Protein AF-A0A520KPM7-F1 (afdb_monomer_lite)

Secondary structure (DSSP, 8-state):
-HHHHHHHHHHHHHHHHHHHHHHHTT-EEE-TTSSS--EEESS-SHHHHHHHHHHHHHTT-HHHHHHHHHHHHHHHHHHHH---HHHHHHHHHGGGGG-----STTS-GGGHHHHHHHHHHHHHHHHHHS--STTHHHH-

Radius of gyration: 17.69 Å; chains: 1; bounding box: 40×23×51 Å

pLDDT: mean 89.56, std 5.64, range [66.75, 96.06]

Foldseek 3Di:
DVVVVVVVVVVVVVQVVVFVVLVVVVQWDFQPPDPDTDIGRVLRCLVVLVVVLVVCVVVVVPLVSVLSVQLSVVVVCCSVPPDDPVCLLQSQLVSQLPDDDDPDPPDDPVCVSVVSSNVRSCVSVVLVVQDRDPCSSVVD

Sequence (140 aa):
MLKLLCISVLLLAIDYIWIEESKRKKVVARDIHKPYEVFCPRIGALPNSLILSLALISAGMGKEALISLYLLFIGLFDDVAGLKNMEKVLLAGIPFLIIEGHPVLFVPAFLFPVISFLFGSFSSNATNTLAGYNGLETGL

Structure (mmCIF, N/CA/C/O backbone):
data_AF-A0A520KPM7-F1
#
_entry.id   AF-A0A520KPM7-F1
#
loop_
_atom_site.group_PDB
_atom_site.id
_atom_site.type_symbol
_atom_site.label_atom_id
_atom_site.label_alt_id
_atom_site.label_comp_id
_atom_site.label_asym_id
_atom_site.label_ent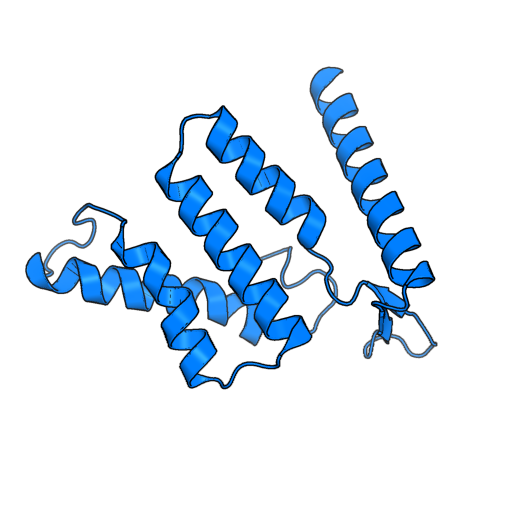ity_id
_atom_site.label_seq_id
_atom_site.pdbx_PDB_ins_code
_atom_site.Cartn_x
_atom_site.Cartn_y
_atom_site.Cartn_z
_atom_site.occupancy
_atom_site.B_iso_or_equiv
_atom_site.auth_seq_id
_atom_site.auth_comp_id
_atom_site.auth_asym_id
_atom_site.auth_atom_id
_atom_site.pdbx_PDB_model_num
ATOM 1 N N . MET A 1 1 ? 23.554 -10.041 13.834 1.00 70.94 1 MET A N 1
ATOM 2 C CA . MET A 1 1 ? 22.528 -10.352 14.854 1.00 70.94 1 MET A CA 1
ATOM 3 C C . MET A 1 1 ? 21.997 -9.098 15.551 1.00 70.94 1 MET A C 1
ATOM 5 O O . MET A 1 1 ? 20.814 -8.832 15.419 1.00 70.94 1 MET A O 1
ATOM 9 N N . LEU A 1 2 ? 22.844 -8.270 16.183 1.00 84.12 2 LEU A N 1
ATOM 10 C CA . LEU A 1 2 ? 22.408 -7.049 16.891 1.00 84.12 2 LEU A CA 1
ATOM 11 C C . LEU A 1 2 ? 21.628 -6.048 16.012 1.00 84.12 2 LEU A C 1
ATOM 13 O O . LEU A 1 2 ? 20.579 -5.575 16.415 1.00 84.12 2 LEU A O 1
ATOM 17 N N . LYS A 1 3 ? 22.088 -5.779 14.780 1.00 80.38 3 LYS A N 1
ATOM 18 C CA . LYS A 1 3 ? 21.401 -4.855 13.853 1.00 80.38 3 LYS A CA 1
ATOM 19 C C . LYS A 1 3 ? 19.978 -5.300 13.492 1.00 80.38 3 LYS A C 1
ATOM 21 O O . LYS A 1 3 ? 19.080 -4.473 13.453 1.00 80.38 3 LYS A O 1
ATOM 26 N N . LEU A 1 4 ? 19.779 -6.600 13.256 1.00 77.56 4 LEU A N 1
ATOM 27 C CA . LEU A 1 4 ? 18.459 -7.167 12.959 1.00 77.56 4 LEU A CA 1
ATOM 28 C C . LEU A 1 4 ? 17.534 -7.042 14.169 1.00 77.56 4 LEU A C 1
ATOM 30 O O . LEU A 1 4 ? 16.409 -6.590 14.019 1.00 77.56 4 LEU A O 1
ATOM 34 N N . LEU A 1 5 ? 18.046 -7.340 15.369 1.00 85.88 5 LEU A N 1
ATOM 35 C CA . LEU A 1 5 ? 17.305 -7.145 16.613 1.00 85.88 5 LEU A CA 1
ATOM 36 C C . LEU A 1 5 ? 16.878 -5.679 16.791 1.00 85.88 5 LEU A C 1
ATOM 38 O O . LEU A 1 5 ? 15.722 -5.418 17.103 1.00 85.88 5 LEU A O 1
ATOM 42 N N . CYS A 1 6 ? 17.778 -4.722 16.543 1.00 86.38 6 CYS A N 1
ATOM 43 C CA . CYS A 1 6 ? 17.457 -3.297 16.622 1.00 86.38 6 CYS A CA 1
ATOM 44 C C . CYS A 1 6 ? 16.358 -2.886 15.630 1.00 86.38 6 CYS A C 1
ATOM 46 O O . CYS A 1 6 ? 15.463 -2.138 16.010 1.00 86.38 6 CYS A O 1
ATOM 48 N N . ILE A 1 7 ? 16.398 -3.386 14.389 1.00 84.38 7 ILE A N 1
ATOM 49 C CA . ILE A 1 7 ? 15.363 -3.108 13.380 1.00 84.38 7 ILE A CA 1
ATOM 50 C C . ILE A 1 7 ? 14.020 -3.702 13.815 1.00 84.38 7 ILE A C 1
ATOM 52 O O . ILE A 1 7 ? 13.015 -2.999 13.796 1.00 84.38 7 ILE A O 1
ATOM 56 N N . SER A 1 8 ? 13.997 -4.958 14.269 1.00 83.12 8 SER A N 1
ATOM 57 C CA . SER A 1 8 ? 12.771 -5.603 14.752 1.00 83.12 8 SER A CA 1
ATOM 58 C C . SER A 1 8 ? 12.154 -4.862 15.939 1.00 83.12 8 SER A C 1
ATOM 60 O O . SER A 1 8 ? 10.947 -4.643 15.962 1.00 83.12 8 SER A O 1
ATOM 62 N N . VAL A 1 9 ? 12.971 -4.432 16.906 1.00 89.81 9 VAL A N 1
ATOM 63 C CA . VAL A 1 9 ? 12.498 -3.654 18.062 1.00 89.81 9 VAL A CA 1
ATOM 64 C C . VAL A 1 9 ? 11.950 -2.295 17.626 1.00 89.81 9 VAL A C 1
ATOM 66 O O . VAL A 1 9 ? 10.910 -1.876 18.129 1.00 89.81 9 VAL A O 1
ATOM 69 N N . LEU A 1 10 ? 12.608 -1.621 16.679 1.00 88.69 10 LEU A N 1
ATOM 70 C CA . LEU A 1 10 ? 12.138 -0.342 16.147 1.00 88.69 10 LEU A CA 1
ATOM 71 C C . LEU A 1 10 ? 10.782 -0.490 15.441 1.00 88.69 10 LEU A C 1
ATOM 73 O O . LEU A 1 10 ? 9.886 0.309 15.693 1.00 88.69 10 LEU A O 1
ATOM 77 N N . LEU A 1 11 ? 10.617 -1.518 14.602 1.00 86.06 11 LEU A N 1
ATOM 78 C CA . LEU A 1 11 ? 9.356 -1.798 13.908 1.00 86.06 11 LEU A CA 1
ATOM 79 C C . LEU A 1 11 ? 8.218 -2.054 14.899 1.00 86.06 11 LEU A C 1
ATOM 81 O O . LEU A 1 11 ? 7.182 -1.401 14.821 1.00 86.06 11 LEU A O 1
ATOM 85 N N . LEU A 1 12 ? 8.450 -2.913 15.896 1.00 88.75 12 LEU A N 1
ATOM 86 C CA . LEU A 1 12 ? 7.465 -3.188 16.945 1.00 88.75 12 LEU A CA 1
ATOM 87 C C . LEU A 1 12 ? 7.098 -1.931 17.742 1.00 88.75 12 LEU A C 1
ATOM 89 O O . LEU A 1 12 ? 5.931 -1.732 18.077 1.00 88.75 12 LEU A O 1
ATOM 93 N N . ALA A 1 13 ? 8.077 -1.075 18.044 1.00 92.12 13 ALA A N 1
ATOM 94 C CA . ALA A 1 13 ? 7.826 0.181 18.741 1.00 92.12 13 ALA A CA 1
ATOM 95 C C . ALA A 1 13 ? 6.974 1.138 17.895 1.00 92.12 13 ALA A C 1
ATOM 97 O O . ALA A 1 13 ? 6.051 1.760 18.419 1.00 92.12 13 ALA A O 1
ATOM 98 N N . ILE A 1 14 ? 7.254 1.238 16.593 1.00 92.00 14 ILE A N 1
ATOM 99 C CA . ILE A 1 14 ? 6.489 2.071 15.661 1.00 92.00 14 ILE A CA 1
ATOM 100 C C . ILE A 1 14 ? 5.049 1.557 15.529 1.00 92.00 14 ILE A C 1
ATOM 102 O O . ILE A 1 14 ? 4.117 2.355 15.650 1.00 92.00 14 ILE A O 1
ATOM 106 N N . ASP A 1 15 ? 4.855 0.249 15.345 1.00 89.62 15 ASP A N 1
ATOM 107 C CA . ASP A 1 15 ? 3.521 -0.357 15.265 1.00 89.62 15 ASP A CA 1
ATOM 108 C C . ASP A 1 15 ? 2.734 -0.139 16.562 1.00 89.62 15 ASP A C 1
ATOM 110 O O . ASP A 1 15 ? 1.565 0.246 16.525 1.00 89.62 15 ASP A O 1
ATOM 114 N N . TYR A 1 16 ? 3.380 -0.302 17.721 1.00 91.88 16 TYR A N 1
ATOM 115 C CA . TYR A 1 16 ? 2.757 -0.028 19.015 1.00 91.88 16 TYR A CA 1
ATOM 116 C C . TYR A 1 16 ? 2.300 1.432 19.136 1.00 91.88 16 TYR A C 1
ATOM 118 O O . TYR A 1 16 ? 1.149 1.693 19.491 1.00 91.88 16 TYR A O 1
ATOM 126 N N . ILE A 1 17 ? 3.172 2.389 18.797 1.00 93.62 17 ILE A N 1
ATOM 127 C CA . ILE A 1 17 ? 2.831 3.819 18.807 1.00 93.62 17 ILE A CA 1
ATOM 128 C C . ILE A 1 17 ? 1.649 4.089 17.870 1.00 93.62 17 ILE A C 1
ATOM 130 O O . ILE A 1 17 ? 0.723 4.815 18.237 1.00 93.62 17 ILE A O 1
ATOM 134 N N . TRP A 1 18 ? 1.652 3.489 16.679 1.00 93.56 18 TRP A N 1
ATOM 135 C CA . TRP A 1 18 ? 0.579 3.654 15.705 1.00 93.56 18 TRP A CA 1
ATOM 136 C C . TRP A 1 18 ? -0.759 3.091 16.193 1.00 93.56 18 TRP A C 1
ATOM 138 O O . TRP A 1 18 ? -1.799 3.741 16.036 1.00 93.56 18 TRP A O 1
ATOM 148 N N . ILE A 1 19 ? -0.743 1.918 16.828 1.00 92.31 19 ILE A N 1
ATOM 149 C CA . ILE A 1 19 ? -1.931 1.300 17.424 1.00 92.31 19 ILE A CA 1
ATOM 150 C C . ILE A 1 19 ? -2.526 2.213 18.500 1.00 92.31 19 ILE A C 1
ATOM 152 O O . ILE A 1 19 ? -3.729 2.494 18.474 1.00 92.31 19 ILE A O 1
ATOM 156 N N . GLU A 1 20 ? -1.700 2.705 19.422 1.00 94.06 20 GLU A N 1
ATOM 157 C CA . GLU A 1 20 ? -2.159 3.570 20.511 1.00 94.06 20 GLU A CA 1
ATOM 158 C C . GLU A 1 20 ? -2.670 4.924 19.999 1.00 94.06 20 GLU A C 1
ATOM 160 O O . GLU A 1 20 ? -3.714 5.409 20.446 1.00 94.06 20 GLU A O 1
ATOM 165 N N . GLU A 1 21 ? -2.016 5.509 18.993 1.00 94.31 21 GLU A N 1
ATOM 166 C CA . GLU A 1 21 ? -2.496 6.741 18.365 1.00 94.31 21 GLU A CA 1
ATOM 167 C C . GLU A 1 21 ? -3.811 6.568 17.617 1.00 94.31 21 GLU A C 1
ATOM 169 O O . GLU A 1 21 ? -4.700 7.422 17.702 1.00 94.31 21 GLU A O 1
ATOM 174 N N . SER A 1 22 ? -3.963 5.449 16.914 1.00 93.19 22 SER A N 1
ATOM 175 C CA . SER A 1 22 ? -5.196 5.122 16.204 1.00 93.19 22 SER A CA 1
ATOM 176 C C . SER A 1 22 ? -6.365 5.019 17.181 1.00 93.19 22 SER A C 1
ATOM 178 O O . SER A 1 22 ? -7.419 5.617 16.942 1.00 93.19 22 SER A O 1
ATOM 180 N N . LYS A 1 23 ? -6.163 4.358 18.331 1.00 92.75 23 LYS A N 1
ATOM 181 C CA . LYS A 1 23 ? -7.153 4.309 19.419 1.00 92.75 23 LYS A CA 1
ATOM 182 C C . LYS A 1 23 ? -7.461 5.705 19.956 1.00 92.75 23 LYS A C 1
ATOM 184 O O . LYS A 1 23 ? -8.633 6.079 20.028 1.00 92.75 23 LYS A O 1
ATOM 189 N N . ARG A 1 24 ? -6.434 6.505 20.274 1.00 94.44 24 ARG A N 1
ATOM 190 C CA . ARG A 1 24 ? -6.604 7.862 20.825 1.00 94.44 24 ARG A CA 1
ATOM 191 C C . ARG A 1 24 ? -7.396 8.774 19.887 1.00 94.44 24 ARG A C 1
ATOM 193 O O . ARG A 1 24 ? -8.252 9.531 20.341 1.00 94.44 24 ARG A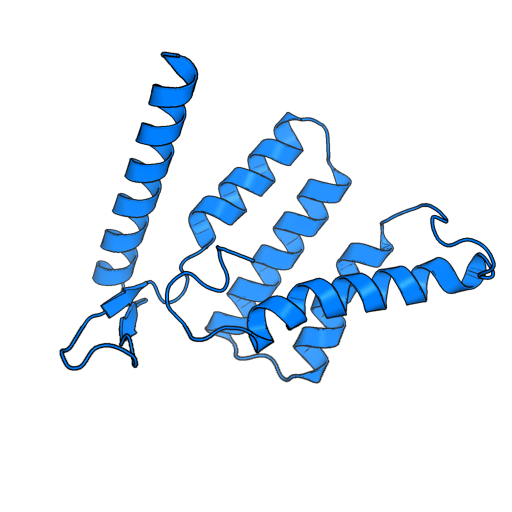 O 1
ATOM 200 N N . LYS A 1 25 ? -7.133 8.691 18.582 1.00 92.81 25 LYS A N 1
ATOM 201 C CA . LYS A 1 25 ? -7.795 9.501 17.546 1.00 92.81 25 LYS A CA 1
ATOM 202 C C . LYS A 1 25 ? -9.099 8.895 17.024 1.00 92.81 25 LYS A C 1
ATOM 204 O O . LYS A 1 25 ? -9.709 9.479 16.134 1.00 92.81 25 LYS A O 1
ATOM 209 N N . LYS A 1 26 ? -9.536 7.751 17.562 1.00 92.06 26 LYS A N 1
ATOM 210 C CA . LYS A 1 26 ? -10.716 7.000 17.096 1.00 92.06 26 LYS A CA 1
ATOM 211 C C . LYS A 1 26 ? -10.638 6.599 15.612 1.00 92.06 26 LYS A C 1
ATOM 213 O O . LYS A 1 26 ? -11.665 6.420 14.963 1.00 92.06 26 LYS A O 1
ATOM 218 N N . VAL A 1 27 ? -9.427 6.402 15.084 1.00 90.62 27 VAL A N 1
ATOM 219 C CA . VAL A 1 27 ? -9.167 5.849 13.740 1.00 90.62 27 VAL A CA 1
ATOM 220 C C . VAL A 1 27 ? -9.087 4.325 13.847 1.00 90.62 27 VAL A C 1
ATOM 222 O O . VAL A 1 27 ? -8.086 3.685 13.531 1.00 90.62 27 VAL A O 1
ATOM 225 N N . VAL A 1 28 ? -10.154 3.736 14.376 1.00 93.25 28 VAL A N 1
ATOM 226 C CA . VAL A 1 28 ? -10.259 2.298 14.627 1.00 93.25 28 VAL A CA 1
ATOM 227 C C . VAL A 1 28 ? -11.507 1.723 13.968 1.00 93.25 28 VAL A C 1
ATOM 229 O O . VAL A 1 28 ? -12.470 2.440 13.678 1.00 93.25 28 VAL A O 1
ATOM 232 N N . ALA A 1 29 ? -11.482 0.422 13.713 1.00 91.06 29 ALA A N 1
ATOM 233 C CA . ALA A 1 29 ? -12.606 -0.359 13.222 1.00 91.06 29 ALA A CA 1
ATOM 234 C C . ALA A 1 29 ? -12.779 -1.609 14.091 1.00 91.06 29 ALA A C 1
ATOM 236 O O . ALA A 1 29 ? -11.813 -2.118 14.663 1.00 91.06 29 ALA A O 1
ATOM 237 N N . ARG A 1 30 ? -14.020 -2.083 14.215 1.00 91.19 30 ARG A N 1
ATOM 238 C CA . ARG A 1 30 ? -14.318 -3.328 14.925 1.00 91.19 30 ARG A CA 1
ATOM 239 C C . ARG A 1 30 ? -13.854 -4.516 14.084 1.00 91.19 30 ARG A C 1
ATOM 241 O O . ARG A 1 30 ? -14.181 -4.586 12.902 1.00 91.19 30 ARG A O 1
ATOM 248 N N . ASP A 1 31 ? -13.174 -5.468 14.712 1.00 90.81 31 ASP A N 1
ATOM 249 C CA . ASP A 1 31 ? -12.901 -6.770 14.105 1.00 90.81 31 ASP A CA 1
ATOM 250 C C . ASP A 1 31 ? -14.203 -7.587 14.037 1.00 90.81 31 ASP A C 1
ATOM 252 O O . ASP A 1 31 ? -14.790 -7.955 15.059 1.00 90.81 31 ASP A O 1
ATOM 256 N N . ILE A 1 32 ? -14.677 -7.838 12.817 1.00 89.88 32 ILE A N 1
ATOM 257 C CA . ILE A 1 32 ? -15.931 -8.555 12.551 1.00 89.88 32 ILE A CA 1
ATOM 258 C C . ILE A 1 32 ? -15.819 -10.070 12.785 1.00 89.88 32 ILE A C 1
ATOM 260 O O . ILE A 1 32 ? -16.843 -10.741 12.893 1.00 89.88 32 ILE A O 1
ATOM 264 N N . HIS A 1 33 ? -14.603 -10.613 12.896 1.00 89.38 33 HIS A N 1
ATOM 265 C CA . HIS A 1 33 ? -14.349 -12.050 13.041 1.00 89.38 33 HIS A CA 1
ATOM 266 C C . HIS A 1 33 ? -14.203 -12.500 14.497 1.00 89.38 33 HIS A C 1
ATOM 268 O O . HIS A 1 33 ? -14.023 -13.693 14.763 1.00 89.38 33 HIS A O 1
ATOM 274 N N . LYS A 1 34 ? -14.263 -11.574 15.461 1.00 88.75 34 LYS A N 1
ATOM 275 C CA . LYS A 1 34 ? -14.208 -11.891 16.893 1.00 88.75 34 LYS A CA 1
ATOM 276 C C . LYS A 1 34 ? -15.605 -11.806 17.520 1.00 88.75 34 LYS A C 1
ATOM 278 O O . LYS A 1 34 ? -16.340 -10.855 17.255 1.00 88.75 34 LYS A O 1
ATOM 283 N N . PRO A 1 35 ? -15.981 -12.772 18.384 1.00 90.19 35 PRO A N 1
ATOM 284 C CA . PRO A 1 35 ? -17.297 -12.773 19.027 1.00 90.19 35 PRO A CA 1
ATOM 285 C C . PRO A 1 35 ? -17.440 -11.687 20.106 1.00 90.19 35 PRO A C 1
ATOM 287 O O . PRO A 1 35 ? -18.550 -11.393 20.536 1.00 90.19 35 PRO A O 1
ATOM 290 N N . TYR A 1 36 ? -16.330 -11.086 20.537 1.00 92.25 36 TYR A N 1
ATOM 291 C CA . TYR A 1 36 ? -16.272 -9.980 21.489 1.00 92.25 36 TYR A CA 1
ATOM 292 C C . TYR A 1 36 ? -15.823 -8.686 20.800 1.00 92.25 36 TYR A C 1
ATOM 294 O O . TYR A 1 36 ? -15.300 -8.701 19.685 1.00 92.25 36 TYR A O 1
ATOM 302 N N . GLU A 1 37 ? -16.045 -7.552 21.461 1.00 90.19 37 GLU A N 1
ATOM 303 C CA . GLU A 1 37 ? -15.702 -6.241 20.921 1.00 90.19 37 GLU A CA 1
ATOM 304 C C . GLU A 1 37 ? -14.184 -6.013 20.976 1.00 90.19 37 GLU A C 1
ATOM 306 O O . GLU A 1 37 ? -13.593 -5.839 22.042 1.00 90.19 37 GLU A O 1
ATOM 311 N N . VAL A 1 38 ? -13.551 -6.041 19.803 1.00 90.31 38 VAL A N 1
ATOM 312 C CA . VAL A 1 38 ? -12.135 -5.716 19.611 1.00 90.31 38 VAL A CA 1
ATOM 313 C C . VAL A 1 38 ? -12.034 -4.646 18.546 1.00 90.31 38 VAL A C 1
ATOM 315 O O . VAL A 1 38 ? -12.633 -4.770 17.479 1.00 90.31 38 VAL A O 1
ATOM 318 N N . PHE A 1 39 ? -11.253 -3.611 18.835 1.00 90.12 39 PHE A N 1
ATOM 319 C CA . PHE A 1 39 ? -10.965 -2.535 17.902 1.00 90.12 39 PHE A CA 1
ATOM 320 C C . PHE A 1 39 ? -9.516 -2.606 17.440 1.00 90.12 39 PHE A C 1
ATOM 322 O O . PHE A 1 39 ? -8.596 -2.659 18.258 1.00 90.12 39 PHE A O 1
ATOM 329 N N . CYS A 1 40 ? -9.333 -2.545 16.128 1.00 89.44 40 CYS A N 1
ATOM 330 C CA . CYS A 1 40 ? -8.035 -2.508 15.470 1.00 89.44 40 CYS A CA 1
ATOM 331 C C . CYS A 1 40 ? -7.881 -1.171 14.729 1.00 89.44 40 CYS A C 1
ATOM 333 O O . CYS A 1 40 ? -8.894 -0.562 14.367 1.00 89.44 40 CYS A O 1
ATOM 335 N N . PRO A 1 41 ? -6.649 -0.683 14.493 1.00 90.38 41 PRO A N 1
ATOM 336 C CA . PRO A 1 41 ? -6.428 0.459 13.610 1.00 90.38 41 PRO A CA 1
ATOM 337 C C . PRO A 1 41 ? -7.121 0.240 12.266 1.00 90.38 41 PRO A C 1
ATOM 339 O O . PRO A 1 41 ? -6.971 -0.823 11.668 1.00 90.38 41 PRO A O 1
ATOM 342 N N . ARG A 1 42 ? -7.876 1.237 11.792 1.00 86.94 42 ARG A N 1
ATOM 343 C CA . ARG A 1 42 ? -8.537 1.145 10.480 1.00 86.94 42 ARG A CA 1
ATOM 344 C C . ARG A 1 42 ? -7.507 1.093 9.349 1.00 86.94 42 ARG A C 1
ATOM 346 O O . ARG A 1 42 ? -7.683 0.348 8.401 1.00 86.94 42 ARG A O 1
ATOM 353 N N . ILE A 1 43 ? -6.429 1.862 9.495 1.00 87.44 43 ILE A N 1
ATOM 354 C CA . ILE A 1 43 ? -5.347 1.982 8.518 1.00 87.44 43 ILE A CA 1
ATOM 355 C C . ILE A 1 43 ? -4.128 1.245 9.082 1.00 87.44 43 ILE A C 1
ATOM 357 O O . ILE A 1 43 ? -3.259 1.845 9.714 1.00 87.44 43 ILE A O 1
ATOM 361 N N . GLY A 1 44 ? -4.100 -0.080 8.941 1.00 82.12 44 GLY A N 1
ATOM 362 C CA . GLY A 1 44 ? -3.107 -0.928 9.615 1.00 82.12 44 GLY A CA 1
ATOM 363 C C . GLY A 1 44 ? -1.684 -0.808 9.059 1.00 82.12 44 GLY A C 1
ATOM 364 O O . GLY A 1 44 ? -0.726 -0.783 9.825 1.00 82.12 44 GLY A O 1
ATOM 365 N N . ALA A 1 45 ? -1.536 -0.692 7.737 1.00 83.25 45 ALA A N 1
ATOM 366 C CA . ALA A 1 45 ? -0.239 -0.813 7.065 1.00 83.25 45 ALA A CA 1
ATOM 367 C C . ALA A 1 45 ? 0.586 0.488 6.991 1.00 83.25 45 ALA A C 1
ATOM 369 O O . ALA A 1 45 ? 1.727 0.448 6.532 1.00 83.25 45 ALA A O 1
ATOM 370 N N . LEU A 1 46 ? 0.052 1.631 7.449 1.00 88.81 46 LEU A N 1
ATOM 371 C CA . LEU A 1 46 ? 0.674 2.948 7.246 1.00 88.81 46 LEU A CA 1
ATOM 372 C C . LEU A 1 46 ? 2.158 3.010 7.661 1.00 88.81 46 LEU A C 1
ATOM 374 O O . LEU A 1 46 ? 2.966 3.469 6.847 1.00 88.81 46 LEU A O 1
ATOM 378 N N . PRO A 1 47 ? 2.564 2.560 8.867 1.00 89.62 47 PRO A N 1
ATOM 379 C CA . PRO A 1 47 ? 3.963 2.668 9.259 1.00 89.62 47 PRO A CA 1
ATOM 380 C C . PRO A 1 47 ? 4.879 1.816 8.379 1.00 89.62 47 PRO A C 1
ATOM 382 O O . PRO A 1 47 ? 5.908 2.300 7.910 1.00 89.62 47 PRO A O 1
ATOM 385 N N . ASN A 1 48 ? 4.469 0.585 8.074 1.00 87.06 48 ASN A N 1
ATOM 386 C CA . ASN A 1 48 ? 5.236 -0.332 7.234 1.00 87.06 48 ASN A CA 1
ATOM 387 C C . ASN A 1 48 ? 5.378 0.190 5.796 1.00 87.06 48 ASN A C 1
ATOM 389 O O . ASN A 1 48 ? 6.479 0.172 5.245 1.00 87.06 48 ASN A O 1
ATOM 393 N N . SER A 1 49 ? 4.311 0.740 5.211 1.00 89.75 49 SER A N 1
ATOM 394 C CA . SER A 1 49 ? 4.349 1.344 3.873 1.00 89.75 49 SER A CA 1
ATOM 395 C C . SER A 1 49 ? 5.250 2.585 3.805 1.00 89.75 49 SER A C 1
ATOM 397 O O . SER A 1 49 ? 5.955 2.791 2.811 1.00 89.75 49 SER A O 1
ATOM 399 N N . LEU A 1 50 ? 5.282 3.406 4.862 1.00 91.56 50 LEU A N 1
ATOM 400 C CA . LEU A 1 50 ? 6.204 4.544 4.957 1.00 91.56 50 LEU A CA 1
ATOM 401 C C . LEU A 1 50 ? 7.658 4.080 5.064 1.00 91.56 50 LEU A C 1
ATOM 403 O O . LEU A 1 50 ? 8.521 4.596 4.353 1.00 91.56 50 LEU A O 1
ATOM 407 N N . ILE A 1 51 ? 7.929 3.089 5.914 1.00 91.19 51 ILE A N 1
ATOM 408 C CA . ILE A 1 51 ? 9.275 2.540 6.100 1.00 91.19 51 ILE A CA 1
ATOM 409 C C . ILE A 1 51 ? 9.790 1.915 4.804 1.00 91.19 51 ILE A C 1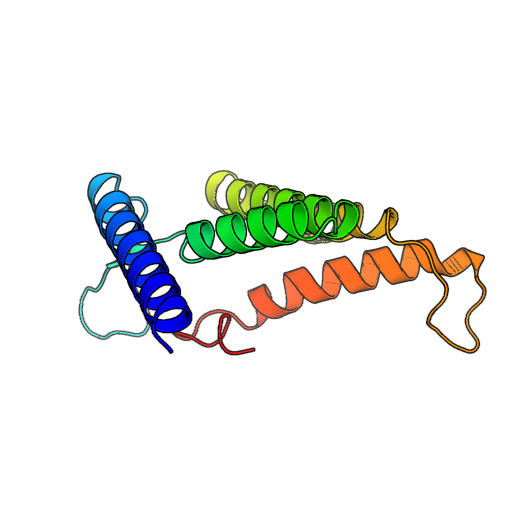
ATOM 411 O O . ILE A 1 51 ? 10.928 2.187 4.423 1.00 91.19 51 ILE A O 1
ATOM 415 N N . LEU A 1 52 ? 8.958 1.148 4.093 1.00 91.38 52 LEU A N 1
ATOM 416 C CA . LEU A 1 52 ? 9.308 0.593 2.785 1.00 91.38 52 LEU A CA 1
ATOM 417 C C . LEU A 1 52 ? 9.682 1.702 1.797 1.00 91.38 52 LEU A C 1
ATOM 419 O O . LEU A 1 52 ? 10.731 1.639 1.160 1.00 91.38 52 LEU A O 1
ATOM 423 N N . SER A 1 53 ? 8.862 2.749 1.718 1.00 93.94 53 SER A N 1
ATOM 424 C CA . SER A 1 53 ? 9.113 3.880 0.821 1.00 93.94 53 SER A CA 1
ATOM 425 C C . SER A 1 53 ? 10.446 4.573 1.138 1.00 93.94 53 SER A C 1
ATOM 427 O O . SER A 1 53 ? 11.245 4.821 0.236 1.00 93.94 53 SER A O 1
ATOM 429 N N . LEU A 1 54 ? 10.741 4.828 2.418 1.00 92.88 54 LEU A N 1
ATOM 430 C CA . LEU A 1 54 ? 12.015 5.417 2.851 1.00 92.88 54 LEU A CA 1
ATOM 431 C C . LEU A 1 54 ? 13.212 4.489 2.592 1.00 92.88 54 LEU A C 1
ATOM 433 O O . LEU A 1 54 ? 14.294 4.960 2.225 1.00 92.88 54 LEU A O 1
ATOM 437 N N . ALA A 1 55 ? 13.029 3.177 2.756 1.00 92.31 55 ALA A N 1
ATOM 438 C CA . ALA A 1 55 ? 14.055 2.183 2.468 1.00 92.31 55 ALA A CA 1
ATOM 439 C C . ALA A 1 55 ? 14.401 2.155 0.971 1.00 92.31 55 ALA A C 1
ATOM 441 O O . ALA A 1 55 ? 15.582 2.164 0.627 1.00 92.31 55 ALA A O 1
ATOM 442 N N . LEU A 1 56 ? 13.396 2.211 0.090 1.00 95.81 56 LEU A N 1
ATOM 443 C CA . LEU A 1 56 ? 13.590 2.286 -1.363 1.00 95.81 56 LEU A CA 1
ATOM 444 C C . LEU A 1 56 ? 14.348 3.559 -1.771 1.00 95.81 56 LEU A C 1
ATOM 446 O O . LEU A 1 56 ? 15.303 3.479 -2.544 1.00 95.81 56 LEU A O 1
ATOM 450 N N . ILE A 1 57 ? 14.001 4.715 -1.189 1.00 95.81 57 ILE A N 1
ATOM 451 C CA . ILE A 1 57 ? 14.746 5.972 -1.396 1.00 95.81 57 ILE A CA 1
ATOM 452 C C . ILE A 1 57 ? 16.209 5.803 -0.980 1.00 95.81 57 ILE A C 1
ATOM 454 O O . ILE A 1 57 ? 17.116 6.144 -1.738 1.00 95.81 57 ILE A O 1
ATOM 458 N N . SER A 1 58 ? 16.444 5.239 0.206 1.00 93.75 58 SER A N 1
ATOM 459 C CA . SER A 1 58 ? 17.793 5.037 0.748 1.00 93.75 58 SER A CA 1
ATOM 460 C C . SER A 1 58 ? 18.626 4.058 -0.088 1.00 93.75 58 SER A C 1
ATOM 462 O O . SER A 1 58 ? 19.849 4.169 -0.123 1.00 93.75 58 SER A O 1
ATOM 464 N N . ALA A 1 59 ? 17.974 3.122 -0.781 1.00 95.88 59 ALA A N 1
ATOM 465 C CA . ALA A 1 59 ? 18.603 2.175 -1.696 1.00 95.88 59 ALA A CA 1
ATOM 466 C C . ALA A 1 59 ? 18.862 2.754 -3.103 1.00 95.88 59 ALA A C 1
ATOM 468 O O . ALA A 1 59 ? 19.412 2.057 -3.952 1.00 95.88 59 ALA A O 1
ATOM 469 N N . GLY A 1 60 ? 18.466 4.004 -3.375 1.00 96.06 60 GLY A N 1
ATOM 470 C CA . GLY A 1 60 ? 18.575 4.616 -4.704 1.00 96.06 60 GLY A CA 1
ATOM 471 C C . GLY A 1 60 ? 17.501 4.157 -5.701 1.00 96.06 60 GLY A C 1
ATOM 472 O O . GLY A 1 60 ? 17.601 4.463 -6.887 1.00 96.06 60 GLY A O 1
ATOM 473 N N . MET A 1 61 ? 16.459 3.461 -5.237 1.00 95.25 61 MET A N 1
ATOM 474 C CA . MET A 1 61 ? 15.348 2.938 -6.046 1.00 95.25 61 MET A CA 1
ATOM 475 C C . MET A 1 61 ? 14.229 3.983 -6.171 1.00 95.25 61 MET A C 1
ATOM 477 O O . MET A 1 61 ? 13.134 3.845 -5.622 1.00 95.25 61 MET A O 1
ATOM 481 N N . GLY A 1 62 ? 14.543 5.104 -6.828 1.00 94.25 62 GLY A N 1
ATOM 482 C CA . GLY A 1 62 ? 13.684 6.293 -6.842 1.00 94.25 62 GLY A CA 1
ATOM 483 C C . GLY A 1 62 ? 12.327 6.097 -7.529 1.00 94.25 62 GLY A C 1
ATOM 484 O O . GLY A 1 62 ? 11.325 6.632 -7.052 1.00 94.25 62 GLY A O 1
ATOM 485 N N . LYS A 1 63 ? 12.265 5.320 -8.621 1.00 93.62 63 LYS A N 1
ATOM 486 C CA . LYS A 1 63 ? 11.004 5.051 -9.341 1.00 93.62 63 LYS A CA 1
ATOM 487 C C . LYS A 1 63 ? 10.078 4.174 -8.495 1.00 93.62 63 LYS A C 1
ATOM 489 O O . LYS A 1 63 ? 8.896 4.469 -8.360 1.00 93.62 63 LYS A O 1
ATOM 494 N N . GLU A 1 64 ? 10.628 3.142 -7.873 1.00 94.38 64 GLU A N 1
ATOM 495 C CA . GLU A 1 64 ? 9.918 2.210 -7.002 1.00 94.38 64 GLU A CA 1
ATOM 496 C C . GLU A 1 64 ? 9.430 2.909 -5.732 1.00 94.38 64 GLU A C 1
ATOM 498 O O . GLU A 1 64 ? 8.285 2.718 -5.322 1.00 94.38 64 GLU A O 1
ATOM 503 N N . ALA A 1 65 ? 10.258 3.780 -5.149 1.00 95.44 65 ALA A N 1
ATOM 504 C CA . ALA A 1 65 ? 9.853 4.629 -4.038 1.00 95.44 65 ALA A CA 1
ATOM 505 C C . ALA A 1 65 ? 8.674 5.540 -4.408 1.00 95.44 65 ALA A C 1
ATOM 507 O O . ALA A 1 65 ? 7.739 5.676 -3.621 1.00 95.44 65 ALA A O 1
ATOM 508 N N . LEU A 1 66 ? 8.693 6.139 -5.605 1.00 95.44 66 LEU A N 1
ATOM 509 C CA . LEU A 1 66 ? 7.600 6.984 -6.084 1.00 95.44 66 LEU A CA 1
ATOM 510 C C . LEU A 1 66 ? 6.303 6.185 -6.260 1.00 95.44 66 LEU A C 1
ATOM 512 O O . LEU A 1 66 ? 5.250 6.648 -5.824 1.00 95.44 66 LEU A O 1
ATOM 516 N N . ILE A 1 67 ? 6.378 4.983 -6.843 1.00 95.25 67 ILE A N 1
ATOM 517 C CA . ILE A 1 67 ? 5.229 4.072 -6.972 1.00 95.25 67 ILE A CA 1
ATOM 518 C C . ILE A 1 67 ? 4.679 3.717 -5.584 1.00 95.25 67 ILE A C 1
ATOM 520 O O . ILE A 1 67 ? 3.481 3.855 -5.348 1.00 95.25 67 ILE A O 1
ATOM 524 N N . SER A 1 68 ? 5.553 3.328 -4.652 1.00 95.00 68 SER A N 1
ATOM 525 C CA . SER A 1 68 ? 5.189 2.981 -3.273 1.00 95.00 68 SER A CA 1
ATOM 526 C C . SER A 1 68 ? 4.489 4.139 -2.549 1.00 95.00 68 SER A C 1
ATOM 528 O O . SER A 1 68 ? 3.416 3.955 -1.9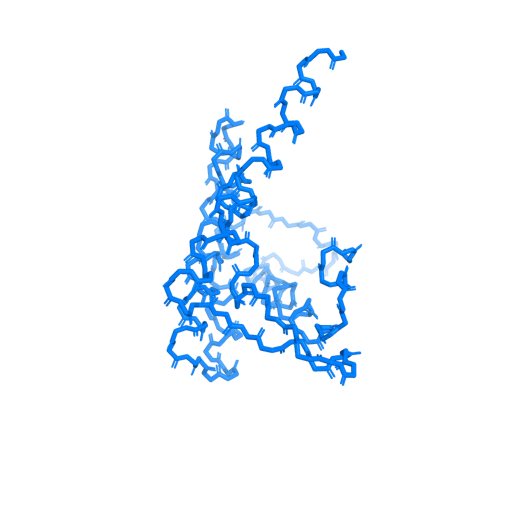74 1.00 95.00 68 SER A O 1
ATOM 530 N N . LEU A 1 69 ? 5.043 5.356 -2.625 1.00 95.62 69 LEU A N 1
ATOM 531 C CA . LEU A 1 69 ? 4.443 6.553 -2.024 1.00 95.62 69 LEU A CA 1
ATOM 532 C C . LEU A 1 69 ? 3.104 6.922 -2.668 1.00 95.62 69 LEU A C 1
ATOM 534 O O . LEU A 1 69 ? 2.175 7.315 -1.963 1.00 95.62 69 LEU A O 1
ATOM 538 N N . TYR A 1 70 ? 2.997 6.797 -3.991 1.00 95.81 70 TYR A N 1
ATOM 539 C CA . TYR A 1 70 ? 1.757 7.076 -4.707 1.00 95.81 70 TYR A CA 1
ATOM 540 C C . TYR A 1 70 ? 0.647 6.108 -4.284 1.00 95.81 70 TYR A C 1
ATOM 542 O O . TYR A 1 70 ? -0.450 6.546 -3.944 1.00 95.81 70 TYR A O 1
ATOM 550 N N . LEU A 1 71 ? 0.929 4.802 -4.251 1.00 94.25 71 LEU A N 1
ATOM 551 C CA . LEU A 1 71 ? -0.046 3.793 -3.827 1.00 94.25 71 LEU A CA 1
ATOM 552 C C . LEU A 1 71 ? -0.452 3.976 -2.363 1.00 94.25 71 LEU A C 1
ATOM 554 O O . LEU A 1 71 ? -1.638 3.887 -2.049 1.00 94.25 71 LEU A O 1
ATOM 558 N N . LEU A 1 72 ? 0.499 4.316 -1.486 1.00 94.00 72 LEU A N 1
ATOM 559 C CA . LEU A 1 72 ? 0.197 4.675 -0.101 1.00 94.00 72 LEU A CA 1
ATOM 560 C C . LEU A 1 72 ? -0.769 5.864 -0.025 1.00 94.00 72 LEU A C 1
ATOM 562 O O . LEU A 1 72 ? -1.746 5.820 0.720 1.00 94.00 72 LEU A O 1
ATOM 566 N N . PHE A 1 73 ? -0.518 6.920 -0.802 1.00 94.12 73 PHE A N 1
ATOM 567 C CA . PHE A 1 73 ? -1.389 8.091 -0.839 1.00 94.12 73 PHE A CA 1
ATOM 568 C C . PHE A 1 73 ? -2.798 7.746 -1.332 1.00 94.12 73 PHE A C 1
ATOM 570 O O . PHE A 1 73 ? -3.771 8.168 -0.711 1.00 94.12 73 PHE A O 1
ATOM 577 N N . ILE A 1 74 ? -2.922 6.958 -2.403 1.00 94.12 74 ILE A N 1
ATOM 578 C CA . ILE A 1 74 ? -4.230 6.538 -2.924 1.00 94.12 74 ILE A CA 1
ATOM 579 C C . ILE A 1 74 ? -4.976 5.656 -1.922 1.00 94.12 74 ILE A C 1
ATOM 581 O O . ILE A 1 74 ? -6.168 5.875 -1.729 1.00 94.12 74 ILE A O 1
ATOM 585 N N . GLY A 1 75 ? -4.300 4.719 -1.249 1.00 91.44 75 GLY A N 1
ATOM 586 C CA . GLY A 1 75 ? -4.915 3.895 -0.203 1.00 91.44 75 GLY A CA 1
ATOM 587 C C . GLY A 1 75 ? -5.432 4.736 0.966 1.00 91.44 75 GLY A C 1
ATOM 588 O O . GLY A 1 75 ? -6.589 4.615 1.357 1.00 91.44 75 GLY A O 1
ATOM 589 N N . LEU A 1 76 ? -4.619 5.679 1.455 1.00 91.62 76 LEU A N 1
ATOM 590 C CA . LEU A 1 76 ? -5.041 6.628 2.491 1.00 91.62 76 LEU A CA 1
ATOM 591 C C . LEU A 1 76 ? -6.215 7.501 2.043 1.00 91.62 76 LEU A C 1
ATOM 593 O O . LEU A 1 76 ? -7.118 7.786 2.829 1.00 91.62 76 LEU A O 1
ATOM 597 N N . PHE A 1 77 ? -6.192 7.961 0.793 1.00 92.69 77 PHE A N 1
ATOM 598 C CA . PHE A 1 77 ? -7.269 8.769 0.244 1.00 92.69 77 PHE A CA 1
ATOM 599 C C . PHE A 1 77 ? -8.561 7.958 0.113 1.00 92.69 77 PHE A C 1
ATOM 601 O O . PHE A 1 77 ? -9.623 8.473 0.446 1.00 92.69 77 PHE A O 1
ATOM 608 N N . ASP A 1 78 ? -8.480 6.695 -0.304 1.00 91.81 78 ASP A N 1
ATOM 609 C CA . ASP A 1 78 ? -9.621 5.782 -0.374 1.00 91.81 78 ASP A CA 1
ATOM 610 C C . ASP A 1 78 ? -10.254 5.545 1.003 1.00 91.81 78 ASP A C 1
ATOM 612 O O . ASP A 1 78 ? -11.468 5.677 1.149 1.00 91.81 78 ASP A O 1
ATOM 616 N N . ASP A 1 79 ? -9.438 5.314 2.034 1.00 88.19 79 ASP A N 1
ATOM 617 C CA . ASP A 1 79 ? -9.914 5.117 3.411 1.00 88.19 79 ASP A CA 1
ATOM 618 C C . ASP A 1 79 ? -10.654 6.340 3.984 1.00 88.19 79 ASP A C 1
ATOM 620 O O . ASP A 1 79 ? -11.497 6.205 4.881 1.00 88.19 79 ASP A O 1
ATOM 624 N N . VAL A 1 80 ? -10.334 7.542 3.491 1.00 87.06 80 VAL A N 1
ATOM 625 C CA . VAL A 1 80 ? -10.930 8.809 3.943 1.00 87.06 80 VAL A CA 1
ATOM 626 C C . VAL A 1 80 ? -12.117 9.231 3.076 1.00 87.06 80 VAL A C 1
ATOM 628 O O . VAL A 1 80 ? -13.138 9.661 3.614 1.00 87.06 80 VAL A O 1
ATOM 631 N N . ALA A 1 81 ? -11.987 9.150 1.752 1.00 90.12 81 ALA A N 1
ATOM 632 C CA . ALA A 1 81 ? -12.938 9.704 0.790 1.00 90.12 81 ALA A CA 1
ATOM 633 C C . ALA A 1 81 ? -13.893 8.659 0.189 1.00 90.12 81 ALA A C 1
ATOM 635 O O . ALA A 1 81 ? -14.946 9.041 -0.319 1.00 90.12 81 ALA A O 1
ATOM 636 N N . GLY A 1 82 ? -13.555 7.367 0.254 1.00 90.44 82 GLY A N 1
ATOM 637 C CA . GLY A 1 82 ? -14.344 6.274 -0.313 1.00 90.44 82 GLY A CA 1
ATOM 638 C C . GLY A 1 82 ? -14.416 6.330 -1.839 1.00 90.44 82 GLY A C 1
ATOM 639 O O . GLY A 1 82 ? -15.447 6.705 -2.403 1.00 90.44 82 GLY A O 1
ATOM 640 N N . LEU A 1 83 ? -13.334 5.942 -2.518 1.00 93.19 83 LEU A N 1
ATOM 641 C CA . LEU A 1 83 ? -13.269 5.965 -3.979 1.00 93.19 83 LEU A CA 1
ATOM 642 C C . LEU A 1 83 ? -14.238 4.955 -4.608 1.00 93.19 83 LEU A C 1
ATOM 644 O O . LEU A 1 83 ? -14.450 3.845 -4.108 1.00 93.19 83 LEU A O 1
ATOM 648 N N . LYS A 1 84 ? -14.778 5.301 -5.778 1.00 95.19 84 LYS A N 1
ATOM 649 C CA . LYS A 1 84 ? -15.543 4.370 -6.617 1.00 95.19 84 LYS A CA 1
ATOM 650 C C . LYS A 1 84 ? -14.619 3.309 -7.205 1.00 95.19 84 LYS A C 1
ATOM 652 O O . LYS A 1 84 ? -13.458 3.573 -7.498 1.00 95.19 84 LYS A O 1
ATOM 657 N N . ASN A 1 85 ? -15.167 2.134 -7.512 1.00 92.94 85 ASN A N 1
ATOM 658 C CA . ASN A 1 85 ? -14.399 1.019 -8.085 1.00 92.94 85 ASN A CA 1
ATOM 659 C C . ASN A 1 85 ? -13.577 1.422 -9.323 1.00 92.94 85 ASN A C 1
ATOM 661 O O . ASN A 1 85 ? -12.410 1.064 -9.430 1.00 92.94 85 ASN A O 1
ATOM 665 N N . MET A 1 86 ? -14.153 2.222 -10.228 1.00 94.19 86 MET A N 1
ATOM 666 C CA . MET A 1 86 ? -13.424 2.717 -11.402 1.00 94.19 86 MET A CA 1
ATOM 667 C C . MET A 1 86 ? -12.269 3.654 -11.034 1.00 94.19 86 MET A C 1
ATOM 669 O O . MET A 1 86 ? -11.219 3.596 -11.664 1.00 94.19 86 MET A O 1
ATOM 673 N N . GLU A 1 87 ? -12.433 4.496 -10.014 1.00 95.44 87 GLU A N 1
ATOM 674 C CA . GLU A 1 87 ? -11.381 5.405 -9.550 1.00 95.44 87 GLU A CA 1
ATOM 675 C C . GLU A 1 87 ? -10.226 4.611 -8.931 1.00 95.44 87 GLU A C 1
ATOM 677 O O . GLU A 1 87 ? -9.073 4.891 -9.249 1.00 95.44 87 GLU A O 1
ATOM 682 N N . LYS A 1 88 ? -10.516 3.560 -8.150 1.00 93.31 88 LYS A N 1
ATOM 683 C CA . LYS A 1 88 ? -9.492 2.658 -7.589 1.00 93.31 88 LYS A CA 1
ATOM 684 C C . LYS A 1 88 ? -8.678 1.968 -8.680 1.00 93.31 88 LYS A C 1
ATOM 686 O O . LYS A 1 88 ? -7.452 1.953 -8.619 1.00 93.31 88 LYS A O 1
ATOM 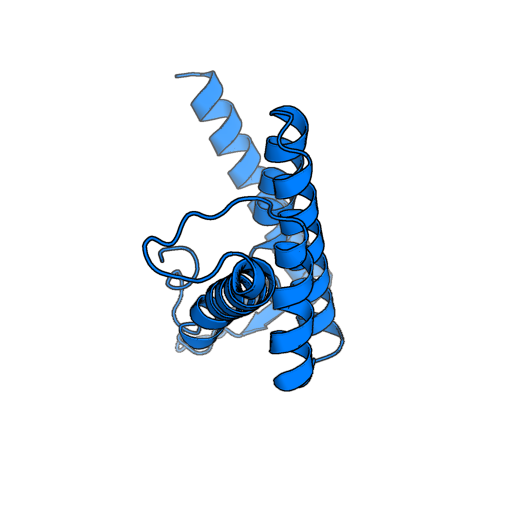691 N N . VAL A 1 89 ? -9.352 1.441 -9.704 1.00 93.88 89 VAL A N 1
ATOM 692 C CA . VAL A 1 89 ? -8.696 0.776 -10.841 1.00 93.88 89 VAL A CA 1
ATOM 693 C C . VAL A 1 89 ? -7.804 1.754 -11.603 1.00 93.88 89 VAL A C 1
ATOM 695 O O . VAL A 1 89 ? -6.652 1.428 -11.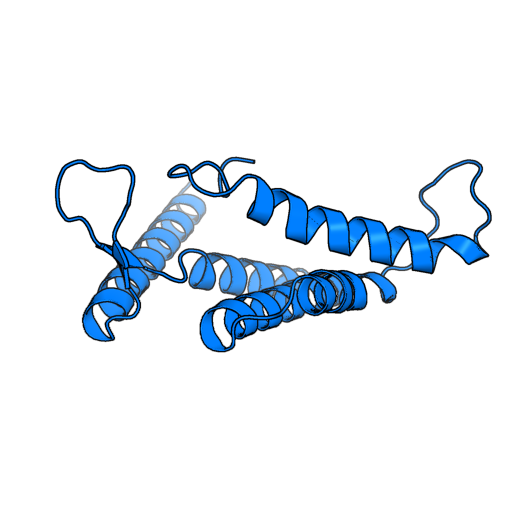897 1.00 93.88 89 VAL A O 1
ATOM 698 N N . LEU A 1 90 ? -8.316 2.950 -11.908 1.00 95.50 90 LEU A N 1
ATOM 699 C CA . LEU A 1 90 ? -7.580 3.935 -12.695 1.00 95.50 90 LEU A CA 1
ATOM 700 C C . LEU A 1 90 ? -6.383 4.503 -11.930 1.00 95.50 90 LEU A C 1
ATOM 702 O O . LEU A 1 90 ? -5.269 4.501 -12.451 1.00 95.50 90 LEU A O 1
ATOM 706 N N . LEU A 1 91 ? -6.599 4.954 -10.694 1.00 95.94 91 LEU A N 1
ATOM 707 C CA . LEU A 1 91 ? -5.560 5.583 -9.881 1.00 95.94 91 LEU A CA 1
ATOM 708 C C . LEU A 1 91 ? -4.458 4.583 -9.518 1.00 95.94 91 LEU A C 1
ATOM 710 O O . LEU A 1 91 ? -3.286 4.918 -9.645 1.00 95.94 91 LEU A O 1
ATOM 714 N N . ALA A 1 92 ? -4.795 3.335 -9.176 1.00 94.88 92 ALA A N 1
ATOM 715 C CA . ALA A 1 92 ? -3.788 2.320 -8.861 1.00 94.88 92 ALA A CA 1
ATOM 716 C C . ALA A 1 92 ? -2.875 1.965 -10.051 1.00 94.88 92 ALA A C 1
ATOM 718 O O . ALA A 1 92 ? -1.716 1.610 -9.847 1.00 94.88 92 ALA A O 1
ATOM 719 N N . GLY A 1 93 ? -3.367 2.066 -11.292 1.00 94.88 93 GLY A N 1
ATOM 720 C CA . GLY A 1 93 ? -2.587 1.738 -12.491 1.00 94.88 93 GLY A CA 1
ATOM 721 C C . GLY A 1 93 ? -1.628 2.845 -12.947 1.00 94.88 93 GLY A C 1
ATOM 722 O O . GLY A 1 93 ? -0.561 2.546 -13.482 1.00 94.88 93 GLY A O 1
ATOM 723 N N . ILE A 1 94 ? -1.968 4.121 -12.719 1.00 95.75 94 ILE A N 1
ATOM 724 C CA . ILE A 1 94 ? -1.182 5.290 -13.163 1.00 95.75 94 ILE A CA 1
ATOM 725 C C . ILE A 1 94 ? 0.314 5.220 -12.808 1.00 95.75 94 ILE A C 1
ATOM 727 O O . ILE A 1 94 ? 1.127 5.432 -13.712 1.00 95.75 94 ILE A O 1
ATOM 731 N N . PRO A 1 95 ? 0.729 4.933 -11.557 1.00 94.94 95 PRO A N 1
ATOM 732 C CA . PRO A 1 95 ? 2.144 4.992 -11.197 1.00 94.94 95 PRO A CA 1
ATOM 733 C C . PRO A 1 95 ? 2.989 3.961 -11.958 1.00 94.94 95 PRO A C 1
ATOM 735 O O . PRO A 1 95 ? 4.174 4.190 -12.172 1.00 94.94 95 PRO A O 1
ATOM 738 N N . PHE A 1 96 ? 2.396 2.871 -12.448 1.00 93.50 96 PHE A N 1
ATOM 739 C CA . PHE A 1 96 ? 3.105 1.831 -13.198 1.00 93.50 96 PHE A CA 1
ATOM 740 C C . PHE A 1 96 ? 3.428 2.231 -14.645 1.00 93.50 96 PHE A C 1
ATOM 742 O O . PHE A 1 96 ? 4.213 1.554 -15.308 1.00 93.50 96 PHE A O 1
ATOM 749 N N . LEU A 1 97 ? 2.891 3.351 -15.139 1.00 93.00 97 LEU A N 1
ATOM 750 C CA . LEU A 1 97 ? 3.232 3.884 -16.463 1.00 93.00 97 LEU A CA 1
ATOM 751 C C . LEU A 1 97 ? 4.678 4.399 -16.552 1.00 93.00 97 LEU A C 1
ATOM 753 O O . LEU A 1 97 ? 5.201 4.531 -17.654 1.00 93.00 97 LEU A O 1
ATOM 757 N N . ILE A 1 98 ? 5.328 4.684 -15.416 1.00 91.19 98 ILE A N 1
ATOM 758 C CA . ILE A 1 98 ? 6.731 5.139 -15.376 1.00 91.19 98 ILE A CA 1
ATOM 759 C C . ILE A 1 98 ? 7.733 3.977 -15.449 1.00 91.19 98 ILE A C 1
ATOM 761 O O . ILE A 1 98 ? 8.946 4.204 -15.547 1.00 91.19 98 ILE A O 1
ATOM 765 N N . ILE A 1 99 ? 7.239 2.740 -15.325 1.00 87.50 99 ILE A N 1
ATOM 766 C CA . ILE A 1 99 ? 8.057 1.544 -15.480 1.00 87.50 99 ILE A CA 1
ATOM 767 C C . ILE A 1 99 ? 8.427 1.446 -16.952 1.00 87.50 99 ILE A C 1
ATOM 769 O O . ILE A 1 99 ? 7.573 1.468 -17.833 1.00 87.50 99 ILE A O 1
ATOM 773 N N . GLU A 1 100 ? 9.723 1.339 -17.204 1.00 83.00 100 GLU A N 1
ATOM 774 C CA . GLU A 1 100 ? 10.282 1.141 -18.532 1.00 83.00 100 GLU A CA 1
ATOM 775 C C . GLU A 1 100 ? 10.711 -0.320 -18.675 1.00 83.00 100 GLU A C 1
ATOM 777 O O . GLU A 1 100 ? 11.138 -0.951 -17.707 1.00 83.00 100 GLU A O 1
ATOM 782 N N . GLY A 1 101 ? 10.615 -0.862 -19.885 1.00 76.25 101 GLY A N 1
ATOM 783 C CA . GLY A 1 101 ? 11.045 -2.224 -20.186 1.00 76.25 101 GLY A CA 1
ATOM 784 C C . GLY A 1 101 ? 10.092 -2.949 -21.125 1.00 76.25 101 GLY A C 1
ATOM 785 O O . GLY A 1 101 ? 9.078 -2.412 -21.550 1.00 76.25 101 GLY A O 1
ATOM 786 N N . HIS A 1 102 ? 10.441 -4.181 -21.484 1.00 74.75 102 HIS A N 1
ATOM 787 C CA . HIS A 1 102 ? 9.556 -5.070 -22.231 1.00 74.75 102 HIS A CA 1
ATOM 788 C C . HIS A 1 102 ? 9.772 -6.523 -21.787 1.00 74.75 102 HIS A C 1
ATOM 790 O O . HIS A 1 102 ? 10.435 -7.300 -22.478 1.00 74.75 102 HIS A O 1
ATOM 796 N N . PRO A 1 103 ? 9.263 -6.904 -20.606 1.00 66.75 103 PRO A N 1
ATOM 797 C CA . PRO A 1 103 ? 9.540 -8.209 -20.024 1.00 66.75 103 PRO A CA 1
ATOM 798 C C . PRO A 1 103 ? 8.709 -9.335 -20.657 1.00 66.75 103 PRO A C 1
ATOM 800 O O . PRO A 1 103 ? 8.994 -10.504 -20.415 1.00 66.75 103 PRO A O 1
ATOM 803 N N . VAL A 1 104 ? 7.681 -9.016 -21.456 1.00 74.69 104 VAL A N 1
ATOM 804 C CA . VAL A 1 104 ? 6.744 -10.018 -21.981 1.00 74.69 104 VAL A CA 1
ATOM 805 C C . VAL A 1 104 ? 7.180 -10.482 -23.367 1.00 74.69 104 VAL A C 1
ATOM 807 O O . VAL A 1 104 ? 7.064 -9.755 -24.348 1.00 74.69 104 VAL A O 1
ATOM 810 N N . LEU A 1 105 ? 7.676 -11.714 -23.467 1.00 75.50 105 LEU A N 1
ATOM 811 C CA . LEU A 1 105 ? 7.980 -12.341 -24.754 1.00 75.50 105 LEU A CA 1
ATOM 812 C C . LEU A 1 105 ? 6.718 -12.399 -25.638 1.00 75.50 105 LEU A C 1
ATOM 814 O O . LEU A 1 105 ? 5.627 -12.682 -25.152 1.00 75.50 105 LEU A O 1
ATOM 818 N N . PHE A 1 106 ? 6.884 -12.157 -26.942 1.00 83.62 106 PHE A N 1
ATOM 819 C CA . PHE A 1 106 ? 5.837 -12.256 -27.977 1.00 83.62 106 PHE A CA 1
ATOM 820 C C . PHE A 1 106 ? 4.722 -11.197 -27.956 1.00 83.62 106 PHE A C 1
ATOM 822 O O . PHE A 1 106 ? 3.786 -11.287 -28.749 1.00 83.62 106 PHE A O 1
ATOM 829 N N . VAL A 1 107 ? 4.830 -10.163 -27.121 1.00 83.44 107 VAL A N 1
ATOM 830 C CA . VAL A 1 107 ? 3.908 -9.019 -27.143 1.00 83.44 107 VAL A CA 1
ATOM 831 C C . VAL A 1 107 ? 4.529 -7.840 -27.907 1.00 83.44 107 VAL A C 1
ATOM 833 O O . VAL A 1 107 ? 5.731 -7.610 -27.799 1.00 83.44 107 VAL A O 1
ATOM 836 N N . PRO A 1 108 ? 3.756 -7.080 -28.704 1.00 87.88 108 PRO A N 1
ATOM 837 C CA . PRO A 1 108 ? 4.248 -5.846 -29.307 1.00 87.88 108 PRO A CA 1
ATOM 838 C C . PRO A 1 108 ? 4.629 -4.780 -28.271 1.00 87.88 108 PRO A C 1
ATOM 840 O O . PRO A 1 108 ? 3.827 -4.433 -27.405 1.00 87.88 108 PRO A O 1
ATOM 843 N N . ALA A 1 109 ? 5.807 -4.168 -28.432 1.00 86.94 109 ALA A N 1
ATOM 844 C CA . ALA A 1 109 ? 6.348 -3.225 -27.450 1.00 86.94 109 ALA A CA 1
ATOM 845 C C . ALA A 1 109 ? 5.474 -1.999 -27.168 1.00 86.94 109 ALA A C 1
ATOM 847 O O . ALA A 1 109 ? 5.446 -1.502 -26.045 1.00 86.94 109 ALA A O 1
ATOM 848 N N . PHE A 1 110 ? 4.699 -1.548 -28.155 1.00 88.69 110 PHE A N 1
ATOM 849 C CA . PHE A 1 110 ? 3.784 -0.421 -27.981 1.00 88.69 110 PHE A CA 1
ATOM 850 C C . PHE A 1 110 ? 2.617 -0.720 -27.021 1.00 88.69 110 PHE A C 1
ATOM 852 O O . PHE A 1 110 ? 1.987 0.215 -26.533 1.00 88.69 110 PHE A O 1
ATOM 859 N N . LEU A 1 111 ? 2.324 -1.994 -26.728 1.00 89.94 111 LEU A N 1
ATOM 860 C CA . LEU A 1 111 ? 1.299 -2.390 -25.753 1.00 89.94 111 LEU A CA 1
ATOM 861 C C . LEU A 1 111 ? 1.820 -2.409 -24.313 1.00 89.94 111 LEU A C 1
ATOM 863 O O . LEU A 1 111 ? 1.020 -2.506 -23.381 1.00 89.94 111 LEU A O 1
ATOM 867 N N . PHE A 1 112 ? 3.134 -2.306 -24.108 1.00 90.06 112 PHE A N 1
ATOM 868 C CA . PHE A 1 112 ? 3.726 -2.412 -22.779 1.00 90.06 112 PHE A CA 1
ATOM 869 C C . PHE A 1 112 ? 3.160 -1.413 -21.754 1.00 90.06 112 PHE A C 1
ATOM 871 O O . PHE A 1 112 ? 2.834 -1.859 -20.656 1.00 90.06 112 PHE A O 1
ATOM 878 N N . PRO A 1 113 ? 2.936 -0.120 -22.071 1.00 91.38 113 PRO A N 1
ATOM 879 C CA . PRO A 1 113 ? 2.342 0.812 -21.109 1.00 91.38 113 PRO A CA 1
ATOM 880 C C . PRO A 1 113 ? 0.953 0.370 -20.636 1.00 91.38 113 PRO A C 1
ATOM 882 O O . PRO A 1 113 ? 0.645 0.449 -19.449 1.00 91.38 113 PRO A O 1
ATOM 885 N N . VAL A 1 114 ? 0.131 -0.157 -21.551 1.00 92.38 114 VAL A N 1
ATOM 886 C CA . VAL A 1 114 ? -1.211 -0.668 -21.233 1.00 92.38 114 VAL A CA 1
ATOM 887 C C . VAL A 1 114 ? -1.114 -1.892 -20.326 1.00 92.38 114 VAL A C 1
ATOM 889 O O . VAL A 1 114 ? -1.848 -1.997 -19.346 1.00 92.38 114 VAL A O 1
ATOM 892 N N . ILE A 1 115 ? -0.182 -2.800 -20.611 1.00 91.88 115 ILE A N 1
ATOM 893 C CA . ILE A 1 115 ? 0.033 -4.001 -19.798 1.00 91.88 115 ILE A CA 1
ATOM 894 C C . ILE A 1 115 ? 0.554 -3.636 -18.410 1.00 91.88 115 ILE A C 1
ATOM 896 O O . ILE A 1 115 ? 0.029 -4.147 -17.428 1.00 91.88 115 ILE A O 1
ATOM 900 N N . SER A 1 116 ? 1.535 -2.736 -18.317 1.00 92.44 116 SER A N 1
ATOM 901 C CA . SER A 1 116 ? 2.088 -2.271 -17.041 1.00 92.44 116 SER A CA 1
ATOM 902 C C . SER A 1 116 ? 1.005 -1.628 -16.171 1.00 92.44 116 SER A C 1
ATOM 904 O O . SER A 1 116 ? 0.856 -1.970 -14.998 1.00 92.44 116 SER A O 1
ATOM 906 N N . PHE A 1 117 ? 0.174 -0.772 -16.771 1.00 94.69 117 PHE A N 1
ATOM 907 C CA . PHE A 1 117 ? -0.970 -0.152 -16.108 1.00 94.69 117 PHE A CA 1
ATOM 908 C C . PHE A 1 117 ? -1.965 -1.186 -15.565 1.00 94.69 117 PHE A C 1
ATOM 910 O O . PHE A 1 117 ? -2.335 -1.139 -14.390 1.00 94.69 117 PHE A O 1
ATOM 917 N N . LEU A 1 118 ? -2.392 -2.134 -16.408 1.00 94.12 118 LEU A N 1
ATOM 918 C CA . LEU A 1 118 ? -3.358 -3.164 -16.017 1.00 94.12 118 LEU A CA 1
ATOM 919 C C . LEU A 1 118 ? -2.780 -4.105 -14.960 1.00 94.12 118 LEU A C 1
ATOM 921 O O . LEU A 1 118 ? -3.482 -4.464 -14.018 1.00 94.12 118 LEU A O 1
ATOM 925 N N . PHE A 1 119 ? -1.506 -4.473 -15.086 1.00 91.50 119 PHE A N 1
ATOM 926 C CA . PHE A 1 119 ? -0.817 -5.326 -14.126 1.00 91.50 119 PHE A CA 1
ATOM 927 C C . PHE A 1 119 ? -0.686 -4.648 -12.760 1.00 91.50 119 PHE A C 1
ATOM 929 O O . PHE A 1 119 ? -0.982 -5.265 -11.736 1.00 91.50 119 PHE A O 1
ATOM 936 N N . GLY A 1 120 ? -0.299 -3.373 -12.734 1.00 92.19 120 GLY A N 1
ATOM 937 C CA . GLY A 1 120 ? -0.218 -2.586 -11.507 1.00 92.19 120 GLY A CA 1
ATOM 938 C C . GLY A 1 120 ? -1.572 -2.421 -10.823 1.00 92.19 120 GLY A C 1
ATOM 939 O O . GLY A 1 120 ? -1.713 -2.685 -9.628 1.00 92.19 120 GLY A O 1
ATOM 940 N N . SER A 1 121 ? -2.594 -2.079 -11.612 1.00 94.31 121 SER A N 1
ATOM 941 C CA . SER A 1 121 ? -3.973 -1.980 -11.136 1.00 94.31 121 SER A CA 1
ATOM 942 C C . SER A 1 121 ? -4.479 -3.309 -10.566 1.00 94.31 121 SER A C 1
ATOM 944 O O . SER A 1 121 ? -5.027 -3.338 -9.462 1.00 94.31 121 SER A O 1
ATOM 946 N N . PHE A 1 122 ? -4.238 -4.422 -11.268 1.00 93.88 122 PHE A N 1
ATOM 947 C CA . PHE A 1 122 ? -4.577 -5.762 -10.794 1.00 93.88 122 PHE A CA 1
ATOM 948 C C . PHE A 1 122 ? -3.863 -6.087 -9.482 1.00 93.88 122 PHE A C 1
ATOM 950 O O . PHE A 1 122 ? -4.521 -6.464 -8.519 1.00 93.88 122 PHE A O 1
ATOM 957 N N . SER A 1 123 ? -2.547 -5.882 -9.419 1.00 89.62 123 SER A N 1
ATOM 958 C CA . SER A 1 123 ? -1.729 -6.216 -8.246 1.00 89.62 123 SER A CA 1
ATOM 959 C C . SER A 1 123 ? -2.206 -5.483 -6.992 1.00 89.62 123 SER A C 1
ATOM 961 O O . SER A 1 123 ? -2.340 -6.097 -5.940 1.00 89.62 123 SER A O 1
ATOM 963 N N . SER A 1 124 ? -2.538 -4.193 -7.114 1.00 88.88 124 SER A N 1
ATOM 964 C CA . SER A 1 124 ? -3.031 -3.393 -5.986 1.00 88.88 124 SER A CA 1
ATOM 965 C C . SER A 1 124 ? -4.462 -3.741 -5.560 1.00 88.88 124 SER A C 1
ATOM 967 O O . SER A 1 124 ? -4.799 -3.567 -4.393 1.00 88.88 124 SER A O 1
ATOM 969 N N . ASN A 1 125 ? -5.330 -4.166 -6.483 1.00 91.56 125 ASN A N 1
ATOM 970 C CA . ASN A 1 125 ? -6.737 -4.448 -6.169 1.00 91.56 125 ASN A CA 1
ATOM 971 C C . ASN A 1 125 ? -6.982 -5.922 -5.807 1.00 91.56 125 ASN A C 1
ATOM 973 O O . ASN A 1 125 ? -7.956 -6.226 -5.116 1.00 91.56 125 ASN A O 1
ATOM 977 N N . ALA A 1 126 ? -6.118 -6.839 -6.246 1.00 90.12 126 ALA A N 1
ATOM 978 C CA . ALA A 1 126 ? -6.226 -8.260 -5.941 1.00 90.12 126 ALA A CA 1
ATOM 979 C C . ALA A 1 126 ? -6.090 -8.516 -4.434 1.00 90.12 126 ALA A C 1
ATOM 981 O O . ALA A 1 126 ? -6.929 -9.210 -3.862 1.00 90.12 126 ALA A O 1
ATOM 982 N N . THR A 1 127 ? -5.103 -7.894 -3.780 1.00 83.81 127 THR A N 1
ATOM 983 C CA . THR A 1 127 ? -4.912 -7.987 -2.322 1.00 83.81 127 THR A CA 1
ATOM 984 C C . THR A 1 127 ? -6.126 -7.447 -1.566 1.00 83.81 127 THR A C 1
ATOM 986 O O . THR A 1 127 ? -6.657 -8.139 -0.705 1.00 83.81 127 THR A O 1
ATOM 989 N N . ASN A 1 128 ? -6.647 -6.284 -1.971 1.00 85.12 128 ASN A N 1
ATOM 990 C CA . ASN A 1 128 ? -7.839 -5.674 -1.367 1.00 85.12 128 ASN A CA 1
ATOM 991 C C . ASN A 1 128 ? -9.112 -6.515 -1.563 1.00 85.12 128 ASN A C 1
ATOM 993 O O . ASN A 1 128 ? -10.011 -6.486 -0.729 1.00 85.12 128 ASN A O 1
ATOM 997 N N . THR A 1 129 ? -9.222 -7.258 -2.667 1.00 86.31 129 THR A N 1
ATOM 998 C CA . THR A 1 129 ? -10.387 -8.126 -2.927 1.00 86.31 129 THR A CA 1
ATOM 999 C C . THR A 1 129 ? -10.327 -9.412 -2.102 1.00 86.31 129 THR A C 1
ATOM 1001 O O . THR A 1 129 ? -11.363 -9.954 -1.725 1.00 86.31 129 THR A O 1
ATOM 1004 N N . LEU A 1 130 ? -9.118 -9.900 -1.817 1.00 85.38 130 LEU A N 1
ATOM 1005 C CA . LEU A 1 130 ? -8.874 -11.077 -0.978 1.00 85.38 130 LEU A CA 1
ATOM 1006 C C . LEU A 1 130 ? -8.824 -10.741 0.520 1.00 85.38 130 LEU A C 1
ATOM 1008 O O . LEU A 1 130 ? -8.663 -11.637 1.344 1.00 85.38 130 LEU A O 1
ATOM 1012 N N . ALA A 1 131 ? -8.971 -9.466 0.870 1.00 83.12 131 ALA A N 1
ATOM 1013 C CA . ALA A 1 131 ? -9.014 -8.972 2.231 1.00 83.12 131 ALA A CA 1
ATOM 1014 C C . ALA A 1 131 ? -10.172 -9.546 3.057 1.00 83.12 131 ALA A C 1
ATOM 1016 O O . ALA A 1 131 ? -11.156 -10.079 2.545 1.00 83.12 131 ALA A O 1
ATOM 1017 N N . GLY A 1 132 ? -10.078 -9.361 4.372 1.00 80.50 132 GLY A N 1
ATOM 1018 C CA . GLY A 1 132 ? -11.168 -9.634 5.307 1.00 80.50 132 GLY A CA 1
ATOM 1019 C C . GLY A 1 132 ? -10.737 -10.510 6.469 1.00 80.50 132 GLY A C 1
ATOM 1020 O O . GLY A 1 132 ? -11.165 -10.268 7.588 1.00 80.50 132 GLY A O 1
ATOM 1021 N N . TYR A 1 133 ? -9.829 -11.461 6.262 1.00 84.50 133 TYR A N 1
ATOM 1022 C CA . TYR A 1 133 ? -9.316 -12.298 7.347 1.00 84.50 133 TYR A CA 1
ATOM 1023 C C . TYR A 1 133 ? -8.052 -11.709 7.976 1.00 84.50 133 TYR A C 1
ATOM 1025 O O . TYR A 1 133 ? -7.156 -11.229 7.281 1.00 84.50 133 TYR A O 1
ATOM 1033 N N . ASN A 1 134 ? -7.956 -11.799 9.305 1.00 82.88 134 ASN A N 1
ATOM 1034 C CA . ASN A 1 134 ? -6.809 -11.298 10.061 1.00 82.88 134 ASN A CA 1
ATOM 1035 C C . ASN A 1 134 ? -5.495 -11.911 9.554 1.00 82.88 134 ASN A C 1
ATOM 1037 O O . ASN A 1 134 ? -5.296 -13.121 9.645 1.00 82.88 134 ASN A O 1
ATOM 1041 N N . GLY A 1 135 ? -4.595 -11.056 9.060 1.00 81.62 135 GLY A N 1
ATOM 1042 C CA . GLY A 1 135 ? -3.266 -11.440 8.581 1.00 81.62 135 GLY A CA 1
ATOM 1043 C C . GLY A 1 135 ? -3.211 -11.982 7.150 1.00 81.62 135 GLY A C 1
ATOM 1044 O O . GLY A 1 135 ? -2.116 -12.274 6.682 1.00 81.62 135 GLY A O 1
ATOM 1045 N N . LEU A 1 136 ? -4.340 -12.095 6.440 1.00 85.69 136 LEU A N 1
ATOM 1046 C CA . LEU A 1 136 ? -4.358 -12.615 5.069 1.00 85.69 136 LEU A CA 1
ATOM 1047 C C . LEU A 1 136 ? -3.677 -11.656 4.082 1.00 85.69 136 LEU A C 1
ATOM 1049 O O . LEU A 1 136 ? -2.809 -12.078 3.331 1.00 85.69 136 LEU A O 1
ATOM 1053 N N . GLU A 1 137 ? -4.005 -10.363 4.136 1.00 81.94 137 GLU A N 1
ATOM 1054 C CA . GLU A 1 137 ? -3.422 -9.347 3.242 1.00 81.94 137 GLU A CA 1
ATOM 1055 C C . GLU A 1 137 ? -1.914 -9.166 3.438 1.00 81.94 137 GLU A C 1
ATOM 1057 O O . GLU A 1 137 ? -1.204 -8.856 2.495 1.00 81.94 137 GLU A O 1
ATOM 1062 N N . THR A 1 138 ? -1.423 -9.329 4.670 1.00 79.56 138 THR A N 1
ATOM 1063 C CA . THR A 1 138 ? 0.011 -9.221 4.986 1.00 79.56 138 THR A CA 1
ATOM 1064 C C . THR A 1 138 ? 0.769 -10.516 4.684 1.00 79.56 138 THR A C 1
ATOM 1066 O O . THR A 1 138 ? 1.990 -10.491 4.560 1.00 79.56 138 THR A O 1
ATOM 1069 N N . GLY A 1 139 ? 0.069 -11.653 4.634 1.00 79.56 139 GLY A N 1
ATOM 1070 C CA . GLY A 1 139 ? 0.670 -12.962 4.387 1.00 79.56 139 GLY A CA 1
ATOM 1071 C C . GLY A 1 139 ? 0.802 -13.334 2.908 1.00 79.56 139 GLY A C 1
ATOM 1072 O O . GLY A 1 139 ? 1.668 -14.150 2.591 1.00 79.56 139 GLY A O 1
ATOM 1073 N N . LEU A 1 140 ? -0.057 -12.782 2.042 1.00 75.00 140 LEU A N 1
ATOM 1074 C CA . LEU A 1 140 ? -0.014 -12.926 0.578 1.00 75.00 140 LEU A CA 1
ATOM 1075 C C . LEU A 1 140 ? 1.059 -12.025 -0.045 1.00 75.00 140 LEU A C 1
ATOM 1077 O O . LEU A 1 140 ? 1.725 -12.511 -0.986 1.00 75.00 140 LEU A O 1
#

Organism: NCBI:txid2478471